Protein AF-J9USG4-F1 (afdb_monomer_lite)

Sequence (102 aa):
MIDSHCHLTYISKKAKDLKEVLERANKAGIYYFVDIGVHPSDIDERLYILSDAEGVFFSMGYYPDYANENDEHTIKAFELKIKTINKKTLENRKNLFMLLER

Radius of gyration: 15.89 Å; chains: 1; bounding box: 35×27×49 Å

InterPro domains:
  IPR001130 3'-5' ssDNA/RNA exonuclease TatD-like [PF01026] (2-81)
  IPR032466 Metal-dependent hydrolase [SSF51556] (1-82)

Organism: NCBI:txid1133568

Foldseek 3Di:
DEAEEDALLVVCVVDPDSVVVQVVCVVVVHQAYEHEAAAQVCVVVVCVNCVPPHRYHYDHDHHPVCVVVDDPVVVVVVVVVVVVVVVVVVVVVVVVVVVVVD

Secondary structure (DSSP, 8-state):
-EEEEE-HHHHHHHSS-HHHHHHHHHHTT--EEEEPPS-GGGHHHHHHH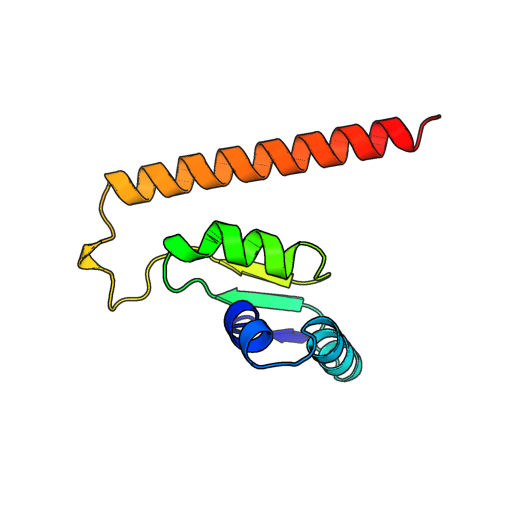TTT-TTEEE-----GGGGGG--HHHHHHHHHHHHHHHHHHHHHHHHHHHHHT-

Structure (mmCIF, N/CA/C/O backbone):
data_AF-J9USG4-F1
#
_entry.id   AF-J9USG4-F1
#
loop_
_atom_site.group_PDB
_atom_site.id
_atom_site.type_symbol
_atom_site.label_atom_id
_atom_site.label_alt_id
_atom_site.label_comp_id
_atom_site.label_asym_id
_atom_site.label_entity_id
_atom_site.label_seq_id
_atom_site.pdbx_PDB_ins_code
_atom_site.Cartn_x
_atom_site.Cartn_y
_atom_site.Cartn_z
_atom_site.occupancy
_atom_site.B_iso_or_equiv
_atom_site.auth_seq_id
_atom_site.auth_comp_id
_atom_site.auth_asym_id
_atom_site.auth_atom_id
_atom_site.pdbx_PDB_model_num
ATOM 1 N N . MET A 1 1 ? -8.193 -10.805 11.351 1.00 94.06 1 MET A N 1
ATOM 2 C CA . MET A 1 1 ? -8.022 -11.262 9.953 1.00 94.06 1 MET A CA 1
ATOM 3 C C . MET A 1 1 ? -7.137 -10.269 9.210 1.00 94.06 1 MET A C 1
ATOM 5 O O . MET A 1 1 ? -7.080 -9.119 9.639 1.00 94.06 1 MET A O 1
ATOM 9 N N . ILE A 1 2 ? -6.423 -10.710 8.171 1.00 97.50 2 ILE A N 1
ATOM 10 C CA . ILE A 1 2 ? -5.534 -9.866 7.356 1.00 97.50 2 ILE A CA 1
ATOM 11 C C . ILE A 1 2 ? -6.062 -9.873 5.923 1.00 97.50 2 ILE A C 1
ATOM 13 O O . ILE A 1 2 ? -6.290 -10.952 5.380 1.00 97.50 2 ILE A O 1
ATOM 17 N N . ASP A 1 3 ? -6.229 -8.696 5.327 1.00 97.69 3 ASP A N 1
ATOM 18 C CA . ASP A 1 3 ? -6.370 -8.561 3.880 1.00 97.69 3 ASP A CA 1
ATOM 19 C C . ASP A 1 3 ? -4.974 -8.381 3.270 1.00 97.69 3 ASP A C 1
ATOM 21 O O . ASP A 1 3 ? -4.366 -7.313 3.341 1.00 97.69 3 ASP A O 1
ATOM 25 N N . SER A 1 4 ? -4.416 -9.462 2.728 1.00 97.19 4 SER A N 1
ATOM 26 C CA . SER A 1 4 ? -3.053 -9.462 2.195 1.00 97.19 4 SER A CA 1
ATOM 27 C C . SER A 1 4 ? -2.931 -8.836 0.805 1.00 97.19 4 SER A C 1
ATOM 29 O O . SER A 1 4 ? -1.822 -8.802 0.275 1.00 97.19 4 SER A O 1
ATOM 31 N N . HIS A 1 5 ? -4.034 -8.421 0.172 1.00 97.12 5 HIS A N 1
ATOM 32 C CA . HIS A 1 5 ? -3.998 -7.863 -1.176 1.00 97.12 5 HIS A CA 1
ATOM 33 C C . HIS A 1 5 ? -5.186 -6.931 -1.413 1.00 97.12 5 HIS A C 1
ATOM 35 O O . HIS A 1 5 ? -6.245 -7.341 -1.888 1.00 97.12 5 HIS A O 1
ATOM 41 N N . CYS A 1 6 ? -4.969 -5.644 -1.174 1.00 95.88 6 CYS A N 1
ATOM 42 C CA . CYS A 1 6 ? -5.951 -4.607 -1.455 1.00 95.88 6 CYS A CA 1
ATOM 43 C C . CYS A 1 6 ? -5.309 -3.413 -2.172 1.00 95.88 6 CYS A C 1
ATOM 45 O O . CYS A 1 6 ? -4.092 -3.312 -2.294 1.00 95.88 6 CYS A O 1
ATOM 47 N N . HIS A 1 7 ? -6.145 -2.509 -2.675 1.00 94.81 7 HIS A N 1
ATOM 48 C CA . HIS A 1 7 ? -5.721 -1.306 -3.390 1.00 94.81 7 HIS A CA 1
ATOM 49 C C . HIS A 1 7 ? -6.309 -0.064 -2.704 1.00 94.81 7 HIS A C 1
ATOM 51 O O . HIS A 1 7 ? -7.120 0.667 -3.277 1.00 94.81 7 HIS A O 1
ATOM 57 N N . LEU A 1 8 ? -5.933 0.151 -1.444 1.00 94.69 8 LEU A N 1
ATOM 58 C CA . LEU A 1 8 ? -6.364 1.263 -0.596 1.00 94.69 8 LEU A CA 1
ATOM 59 C C . LEU A 1 8 ? -6.037 2.624 -1.214 1.00 94.69 8 LEU A C 1
ATOM 61 O O . LEU A 1 8 ? -6.878 3.517 -1.149 1.00 94.69 8 LEU A O 1
ATOM 65 N N . THR A 1 9 ? -4.890 2.775 -1.887 1.00 91.12 9 THR A N 1
ATOM 66 C CA . THR A 1 9 ? -4.547 4.014 -2.617 1.00 91.12 9 THR A CA 1
ATOM 67 C C . THR A 1 9 ? -5.513 4.312 -3.769 1.00 91.12 9 THR A C 1
ATOM 69 O O . THR A 1 9 ? -5.772 5.469 -4.086 1.00 91.12 9 THR A O 1
ATOM 72 N N . TYR A 1 10 ? -6.092 3.289 -4.401 1.00 90.31 10 TYR A N 1
ATOM 73 C CA . TYR A 1 10 ? -7.139 3.487 -5.407 1.00 90.31 10 TYR A CA 1
ATOM 74 C C . TYR A 1 10 ? -8.514 3.695 -4.773 1.00 90.31 10 TYR A C 1
ATOM 76 O O . TYR A 1 10 ? -9.322 4.469 -5.288 1.00 90.31 10 TYR A O 1
ATOM 84 N N . ILE A 1 11 ? -8.792 3.011 -3.661 1.00 91.50 11 ILE A N 1
ATOM 85 C CA . ILE A 1 11 ? -10.036 3.180 -2.908 1.00 91.50 11 ILE A CA 1
ATOM 86 C C . ILE A 1 11 ? -10.132 4.604 -2.365 1.00 91.50 11 ILE A C 1
ATOM 88 O O . ILE A 1 11 ? -11.191 5.206 -2.502 1.00 91.50 11 ILE A O 1
ATOM 92 N N . SER A 1 12 ? -9.052 5.183 -1.837 1.00 89.69 12 SER A N 1
ATOM 93 C CA . SER A 1 12 ? -9.043 6.560 -1.325 1.00 89.69 12 SER A CA 1
ATOM 94 C C . SER A 1 12 ? -9.377 7.604 -2.394 1.00 89.69 12 SER A C 1
ATOM 96 O O . SER A 1 12 ? -9.968 8.628 -2.076 1.00 89.69 12 SER A O 1
ATOM 98 N N . LYS A 1 13 ? -9.079 7.330 -3.672 1.00 87.25 13 LYS A N 1
ATOM 99 C CA . LYS A 1 13 ? -9.444 8.199 -4.808 1.00 87.25 13 LYS A CA 1
ATOM 100 C C . LYS A 1 13 ? -10.935 8.156 -5.150 1.00 87.25 13 LYS A C 1
ATOM 102 O O . LYS A 1 13 ? -11.436 9.056 -5.816 1.00 87.25 13 LYS A O 1
ATOM 107 N N . LYS A 1 14 ? -11.635 7.086 -4.759 1.00 86.38 14 LYS A N 1
ATOM 108 C CA . LYS A 1 14 ? -13.058 6.852 -5.071 1.00 86.38 14 LYS A CA 1
ATOM 109 C C . LYS A 1 14 ? -13.972 7.045 -3.863 1.00 86.38 14 LYS A C 1
ATOM 111 O O . LYS A 1 14 ? -15.139 7.394 -4.024 1.00 86.38 14 LYS A O 1
ATOM 116 N N . ALA A 1 15 ? -13.470 6.752 -2.671 1.00 80.31 15 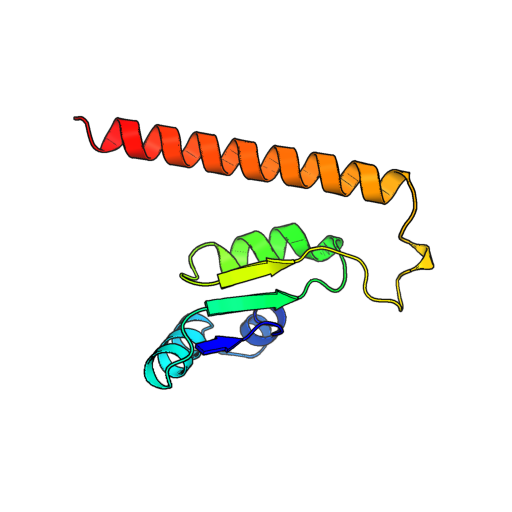ALA A N 1
ATOM 117 C CA . ALA A 1 15 ? -14.180 6.905 -1.417 1.00 80.31 15 ALA A CA 1
ATOM 118 C C . ALA A 1 15 ? -14.133 8.364 -0.954 1.00 80.31 15 ALA A C 1
ATOM 120 O O . ALA A 1 15 ? -13.205 9.100 -1.273 1.00 80.31 15 ALA A O 1
ATOM 121 N N . LYS A 1 16 ? -15.133 8.773 -0.167 1.00 75.94 16 LYS A N 1
ATOM 122 C CA . LYS A 1 16 ? -15.112 10.085 0.493 1.00 75.94 16 LYS A CA 1
ATOM 123 C C . LYS A 1 16 ? -14.045 10.159 1.586 1.00 75.94 16 LYS A C 1
ATOM 125 O O . LYS A 1 16 ? -13.459 11.218 1.764 1.00 75.94 16 LYS A O 1
ATOM 130 N N . ASP A 1 17 ? -13.817 9.049 2.291 1.00 88.25 17 ASP A N 1
ATOM 131 C CA . ASP A 1 17 ? -12.841 8.953 3.374 1.00 88.25 17 ASP A CA 1
ATOM 132 C C . ASP A 1 17 ? -12.299 7.514 3.490 1.00 88.25 17 ASP A C 1
ATOM 134 O O . ASP A 1 17 ? -13.058 6.552 3.639 1.00 88.25 17 ASP A O 1
ATOM 138 N N . LEU A 1 18 ? -10.974 7.356 3.405 1.00 92.00 18 LEU A N 1
ATOM 139 C CA . LEU A 1 18 ? -10.294 6.071 3.589 1.00 92.00 18 LEU A CA 1
ATOM 140 C C . LEU A 1 18 ? -10.408 5.573 5.039 1.00 92.00 18 LEU A C 1
ATOM 142 O O . LEU A 1 18 ? -10.526 4.367 5.266 1.00 92.00 18 LEU A O 1
ATOM 146 N N . LYS A 1 19 ? -10.429 6.482 6.018 1.00 92.38 19 LYS A N 1
ATOM 147 C CA . LYS A 1 19 ? -10.534 6.147 7.440 1.00 92.38 19 LYS A CA 1
ATOM 148 C C . LYS A 1 19 ? -11.836 5.414 7.739 1.00 92.38 19 LYS A C 1
ATOM 150 O O . LYS A 1 19 ? -11.814 4.366 8.379 1.00 92.38 19 LYS A O 1
ATOM 155 N N . GLU A 1 20 ? -12.956 5.887 7.196 1.00 93.81 20 GLU A N 1
ATOM 156 C CA . GLU A 1 20 ? -14.256 5.222 7.350 1.00 93.81 20 GLU A CA 1
ATOM 157 C C . GLU A 1 20 ? -14.266 3.803 6.755 1.00 93.81 20 GLU A C 1
ATOM 159 O O . GLU A 1 20 ? -14.936 2.902 7.270 1.00 93.81 20 GLU A O 1
ATOM 164 N N . VAL A 1 21 ? -13.530 3.571 5.662 1.00 94.12 21 VAL A N 1
ATOM 165 C CA . VAL A 1 21 ? -13.389 2.233 5.067 1.00 94.12 21 VAL A CA 1
ATOM 166 C C . VAL A 1 21 ? -12.650 1.301 6.027 1.00 94.12 21 VAL A C 1
ATOM 168 O O . VAL A 1 21 ? -13.144 0.204 6.303 1.00 94.12 21 VAL A O 1
ATOM 1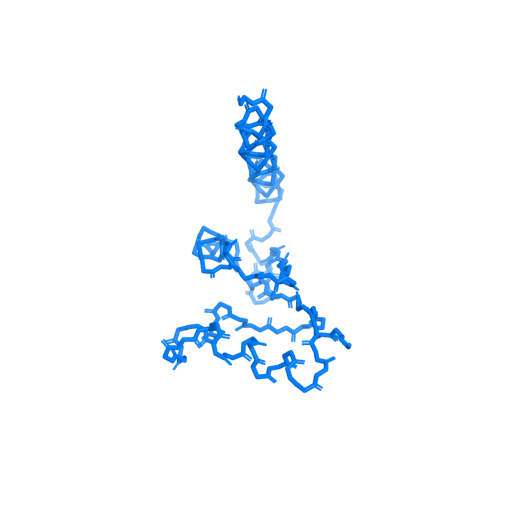71 N N . LEU A 1 22 ? -11.518 1.750 6.573 1.00 95.44 22 LEU A N 1
ATOM 172 C CA . LEU A 1 22 ? -10.708 0.974 7.513 1.00 95.44 22 LEU A CA 1
ATOM 173 C C . LEU A 1 22 ? -11.452 0.719 8.832 1.00 95.44 22 LEU A C 1
ATOM 175 O O . LEU A 1 22 ? -11.441 -0.400 9.338 1.00 95.44 22 LEU A O 1
ATOM 179 N N . GLU A 1 23 ? -12.181 1.703 9.362 1.00 95.50 23 GLU A N 1
ATOM 180 C CA . GLU A 1 23 ? -12.994 1.541 10.574 1.00 95.50 23 GLU A CA 1
ATOM 181 C C . GLU A 1 23 ? -14.096 0.487 10.408 1.00 95.50 23 GLU A C 1
ATOM 183 O O . GLU A 1 23 ? -14.335 -0.318 11.313 1.00 95.50 23 GLU A O 1
ATOM 188 N N . ARG A 1 24 ? -14.773 0.456 9.253 1.00 96.06 24 ARG A N 1
ATOM 189 C CA . ARG A 1 24 ? -15.775 -0.582 8.966 1.00 96.06 24 ARG A CA 1
ATOM 190 C C . ARG A 1 24 ? -15.137 -1.961 8.836 1.00 96.06 24 ARG A C 1
ATOM 192 O O . ARG A 1 24 ? -15.698 -2.925 9.351 1.00 96.06 24 ARG A O 1
ATOM 199 N N . ALA A 1 25 ? -13.978 -2.056 8.188 1.00 96.38 25 ALA A N 1
ATOM 200 C CA . ALA A 1 25 ? -13.253 -3.315 8.055 1.00 96.38 25 ALA A CA 1
ATOM 201 C C . ALA A 1 25 ? -12.767 -3.842 9.422 1.00 96.38 25 ALA A C 1
ATOM 203 O O . ALA A 1 25 ? -12.968 -5.018 9.730 1.00 96.38 25 ALA A O 1
ATOM 204 N N . ASN A 1 26 ? -12.279 -2.953 10.294 1.00 96.75 26 ASN A N 1
ATOM 205 C CA . ASN A 1 26 ? -11.934 -3.260 11.685 1.00 96.75 26 ASN A CA 1
ATOM 206 C C . ASN A 1 26 ? -13.137 -3.797 12.474 1.00 96.75 26 ASN A C 1
ATOM 208 O O . ASN A 1 26 ? -13.028 -4.825 13.144 1.00 96.75 26 ASN A O 1
ATOM 212 N N . LYS A 1 27 ? -14.313 -3.160 12.355 1.00 97.88 27 LYS A N 1
ATOM 213 C CA . LYS A 1 27 ? -15.564 -3.644 12.980 1.00 97.88 27 LYS A CA 1
ATOM 214 C C . LYS A 1 27 ? -15.996 -5.021 12.461 1.00 97.88 27 LYS A C 1
ATOM 216 O O . LYS A 1 27 ? -16.665 -5.752 13.184 1.00 97.88 27 LYS A O 1
ATOM 221 N N . ALA A 1 28 ? -15.600 -5.382 11.241 1.00 97.69 28 ALA A N 1
ATOM 222 C CA . ALA A 1 28 ? -15.836 -6.694 10.641 1.00 97.69 28 ALA A CA 1
ATOM 223 C C . ALA A 1 28 ? -14.730 -7.731 10.947 1.00 97.69 28 ALA A C 1
ATOM 225 O O . ALA A 1 28 ? -14.808 -8.862 10.472 1.00 97.69 28 ALA A O 1
ATOM 226 N N . GLY A 1 29 ? -13.706 -7.377 11.734 1.00 97.88 29 GLY A N 1
ATOM 227 C CA . GLY A 1 29 ? -12.637 -8.290 12.157 1.00 97.88 29 GLY A CA 1
ATOM 228 C C . GLY A 1 29 ? -11.402 -8.342 11.245 1.00 97.88 29 GLY A C 1
ATOM 229 O O . GLY A 1 29 ? -10.550 -9.227 11.413 1.00 97.88 29 GLY A O 1
ATOM 230 N N . ILE A 1 30 ? -11.279 -7.424 10.279 1.00 98.00 30 ILE A N 1
ATOM 231 C CA . ILE A 1 30 ? -10.084 -7.256 9.439 1.00 98.00 30 ILE A CA 1
ATOM 232 C C . ILE A 1 30 ? -9.246 -6.123 10.026 1.00 98.00 30 ILE A C 1
ATOM 234 O O . ILE A 1 30 ? -9.675 -4.976 9.994 1.00 98.00 30 ILE A O 1
ATOM 238 N N . TYR A 1 31 ? -8.071 -6.457 10.560 1.00 97.00 31 TYR A N 1
ATOM 239 C CA . TYR A 1 31 ? -7.254 -5.531 11.358 1.00 97.00 31 TYR A CA 1
ATOM 240 C C . TYR A 1 31 ? -5.964 -5.094 10.670 1.00 97.00 31 TYR A C 1
ATOM 242 O O . TYR A 1 31 ? -5.349 -4.117 11.083 1.00 97.00 31 TYR A O 1
ATOM 250 N N . TYR A 1 32 ? -5.540 -5.833 9.645 1.00 97.94 32 TYR A N 1
ATOM 251 C CA . TYR A 1 32 ? -4.310 -5.548 8.925 1.00 97.94 32 TYR A CA 1
ATOM 252 C C . TYR A 1 32 ? -4.530 -5.648 7.426 1.00 97.94 32 TYR A C 1
ATOM 254 O O . TYR A 1 32 ? -5.283 -6.509 6.963 1.00 97.94 32 TYR A O 1
ATOM 262 N N . PHE A 1 33 ? -3.837 -4.786 6.694 1.00 97.81 33 PHE A N 1
ATOM 263 C CA . PHE A 1 33 ? -3.983 -4.636 5.254 1.00 97.81 33 PHE A CA 1
ATOM 264 C C . PHE A 1 33 ? -2.612 -4.547 4.604 1.00 97.81 33 PHE A C 1
ATOM 266 O O . PHE A 1 33 ? -1.716 -3.885 5.130 1.00 97.81 33 PHE A O 1
ATOM 273 N N . VAL A 1 34 ? -2.461 -5.175 3.445 1.00 97.12 34 VAL A N 1
ATOM 274 C CA . VAL A 1 34 ? -1.319 -4.952 2.562 1.00 97.12 34 VAL A CA 1
ATOM 275 C C . VAL A 1 34 ? -1.833 -4.313 1.277 1.00 97.12 34 VAL A C 1
ATOM 277 O O . VAL A 1 34 ? -2.496 -4.957 0.464 1.00 97.12 34 VAL A O 1
ATOM 280 N N . ASP A 1 35 ? -1.538 -3.027 1.119 1.00 96.56 35 ASP A N 1
ATOM 281 C CA . ASP A 1 35 ? -1.833 -2.259 -0.083 1.00 96.56 35 ASP A CA 1
ATOM 282 C C . ASP A 1 35 ? -0.814 -2.572 -1.194 1.00 96.56 35 ASP A C 1
ATOM 284 O O . ASP A 1 35 ? 0.405 -2.570 -0.978 1.00 96.56 35 ASP A O 1
ATOM 288 N N . ILE A 1 36 ? -1.306 -2.872 -2.395 1.00 96.25 36 ILE A N 1
ATOM 289 C CA . ILE A 1 36 ? -0.489 -3.408 -3.486 1.00 96.25 36 ILE A CA 1
ATOM 290 C C . ILE A 1 36 ? -0.083 -2.345 -4.503 1.00 96.25 36 ILE A C 1
ATOM 292 O O . ILE A 1 36 ? -0.918 -1.648 -5.094 1.00 96.25 36 ILE A O 1
ATOM 296 N N . GLY A 1 37 ? 1.238 -2.252 -4.691 1.00 92.75 37 GLY A N 1
ATOM 297 C CA . GLY A 1 37 ? 1.932 -1.355 -5.610 1.00 92.75 37 GLY A CA 1
ATOM 298 C C . GLY A 1 37 ? 1.953 -1.919 -7.005 1.00 92.75 37 GLY A C 1
ATOM 299 O O . GLY A 1 37 ? 2.492 -3.002 -7.203 1.00 92.75 37 GLY A O 1
ATOM 300 N N . VAL A 1 38 ? 1.388 -1.185 -7.963 1.00 92.88 38 VAL A N 1
ATOM 301 C CA . VAL A 1 38 ? 1.408 -1.599 -9.375 1.00 92.88 38 VAL A CA 1
ATOM 302 C C . VAL A 1 38 ? 2.482 -0.878 -10.179 1.00 92.88 38 VAL A C 1
ATOM 304 O O . VAL A 1 38 ? 2.935 -1.408 -11.189 1.00 92.88 38 VAL A O 1
ATOM 307 N N . HIS A 1 39 ? 2.898 0.310 -9.739 1.00 92.94 39 HIS A N 1
ATOM 308 C CA . HIS A 1 39 ? 3.954 1.066 -10.388 1.00 92.94 39 HIS A CA 1
ATOM 309 C C . HIS A 1 39 ? 4.642 2.000 -9.383 1.00 92.94 39 HIS A C 1
ATOM 311 O O . HIS A 1 39 ? 3.959 2.747 -8.685 1.00 92.94 39 HIS A O 1
ATOM 317 N N . PRO A 1 40 ? 5.980 2.042 -9.318 1.00 88.62 40 PRO A N 1
ATOM 318 C CA . PRO A 1 40 ? 6.700 2.814 -8.302 1.00 88.62 40 PRO A CA 1
ATOM 319 C C . PRO A 1 40 ? 6.563 4.335 -8.395 1.00 88.62 40 PRO A C 1
ATOM 321 O O . PRO A 1 40 ? 6.908 5.033 -7.441 1.00 88.62 40 PRO A O 1
ATOM 324 N N . SER A 1 41 ? 6.059 4.875 -9.506 1.00 90.31 41 SER A N 1
ATOM 325 C CA . SER A 1 41 ? 5.757 6.310 -9.603 1.00 90.31 41 SER A CA 1
ATOM 326 C C . SER A 1 41 ? 4.714 6.773 -8.583 1.00 90.31 41 SER A C 1
ATOM 328 O O . SER A 1 41 ? 4.623 7.969 -8.326 1.00 90.31 41 SER A O 1
ATOM 330 N N . ASP A 1 42 ? 3.916 5.859 -8.021 1.00 90.06 42 ASP A N 1
ATOM 331 C CA . ASP A 1 42 ? 2.867 6.182 -7.052 1.00 90.06 42 ASP A CA 1
ATOM 332 C C . ASP A 1 42 ? 3.358 6.218 -5.594 1.00 90.06 42 ASP A C 1
ATOM 334 O O . ASP A 1 42 ? 2.580 6.546 -4.698 1.00 90.06 42 ASP A O 1
ATOM 338 N N . ILE A 1 43 ? 4.636 5.912 -5.324 1.00 90.06 43 ILE A N 1
ATOM 339 C CA . ILE A 1 43 ? 5.085 5.675 -3.947 1.00 90.06 43 ILE A CA 1
ATOM 340 C C . ILE A 1 43 ? 4.936 6.898 -3.040 1.00 90.06 43 ILE A C 1
ATOM 342 O O . ILE A 1 43 ? 4.589 6.752 -1.872 1.00 90.06 43 ILE A O 1
ATOM 346 N N . ASP A 1 44 ? 5.189 8.104 -3.549 1.00 89.19 44 ASP A N 1
ATOM 347 C CA . ASP A 1 44 ? 5.080 9.320 -2.737 1.00 89.19 44 ASP A CA 1
ATOM 348 C C . ASP A 1 44 ? 3.618 9.633 -2.395 1.00 89.19 44 ASP A C 1
ATOM 350 O O . ASP A 1 44 ? 3.305 9.981 -1.257 1.00 89.19 44 ASP A O 1
ATOM 354 N N . GLU A 1 45 ? 2.714 9.427 -3.354 1.00 90.69 45 GLU A N 1
ATOM 355 C CA . GLU A 1 45 ? 1.270 9.531 -3.138 1.00 90.69 45 GLU A CA 1
ATOM 356 C C . GLU A 1 45 ? 0.793 8.484 -2.121 1.00 90.69 45 GLU A C 1
ATOM 358 O O . GLU A 1 45 ? 0.048 8.796 -1.193 1.00 90.69 45 GLU A O 1
ATOM 363 N N . ARG A 1 46 ? 1.260 7.244 -2.259 1.00 92.19 46 ARG A N 1
ATOM 364 C CA . ARG A 1 46 ? 0.932 6.134 -1.367 1.00 92.19 46 ARG A CA 1
ATOM 365 C C . ARG A 1 46 ? 1.418 6.374 0.059 1.00 92.19 46 ARG A C 1
ATOM 367 O O . ARG A 1 46 ? 0.651 6.182 0.997 1.00 92.19 46 ARG A O 1
ATOM 374 N N . LEU A 1 47 ? 2.656 6.838 0.227 1.00 89.88 47 LEU A N 1
ATOM 375 C CA . LEU A 1 47 ? 3.201 7.219 1.532 1.00 89.88 47 LEU A CA 1
ATOM 376 C C . LEU A 1 47 ? 2.373 8.319 2.191 1.00 89.88 47 LEU A C 1
ATOM 378 O O . LEU A 1 47 ? 2.183 8.278 3.401 1.00 89.88 47 LEU A O 1
ATOM 382 N N . TYR A 1 48 ? 1.890 9.283 1.408 1.00 90.12 48 TYR A N 1
ATOM 383 C CA . TYR A 1 48 ? 1.039 10.357 1.905 1.00 90.12 48 TYR A CA 1
ATOM 384 C C . TYR A 1 48 ? -0.347 9.850 2.326 1.00 90.12 48 TYR A C 1
ATOM 386 O O . TYR A 1 48 ? -0.784 10.113 3.438 1.00 90.12 48 TYR A O 1
ATOM 394 N N . ILE A 1 49 ? -1.027 9.086 1.469 1.00 90.25 49 ILE A N 1
ATOM 395 C CA . ILE A 1 49 ? -2.390 8.594 1.732 1.00 90.25 49 ILE A CA 1
ATOM 396 C C . ILE A 1 49 ? -2.425 7.620 2.916 1.00 90.25 49 ILE A C 1
ATOM 398 O O . ILE A 1 49 ? -3.400 7.599 3.665 1.00 90.25 49 ILE A O 1
ATOM 402 N N . LEU A 1 50 ? -1.390 6.791 3.067 1.00 90.88 50 LEU A N 1
ATOM 403 C CA . LEU A 1 50 ? -1.356 5.722 4.066 1.00 90.88 50 LEU A CA 1
ATOM 404 C C . LEU A 1 50 ? -0.605 6.110 5.350 1.00 90.88 50 LEU A C 1
ATOM 406 O O . LEU A 1 50 ? -0.508 5.271 6.242 1.00 90.88 50 LEU A O 1
ATOM 410 N N . SER A 1 51 ? -0.077 7.337 5.473 1.00 87.25 51 SER A N 1
ATOM 411 C CA . SER A 1 51 ? 0.792 7.720 6.603 1.00 87.25 51 SER A CA 1
ATOM 412 C C . SER A 1 51 ? 0.133 7.532 7.968 1.00 87.25 51 SER A C 1
ATOM 414 O O . SER A 1 51 ? 0.800 7.130 8.921 1.00 87.25 51 SER A O 1
ATOM 416 N N . ASP A 1 52 ? -1.172 7.793 8.034 1.00 85.62 52 ASP A N 1
ATOM 417 C CA . ASP A 1 52 ? -1.957 7.803 9.271 1.00 85.62 52 ASP A CA 1
ATOM 418 C C . ASP A 1 52 ? -2.866 6.565 9.386 1.00 85.62 52 ASP A C 1
ATOM 420 O O . ASP A 1 52 ? -3.674 6.450 10.310 1.00 85.62 52 ASP A O 1
ATOM 424 N N . ALA A 1 53 ? -2.756 5.627 8.439 1.00 90.75 53 ALA A N 1
ATOM 425 C CA . ALA A 1 53 ? -3.581 4.431 8.379 1.00 90.75 53 ALA A CA 1
ATOM 426 C C . ALA A 1 53 ? -2.977 3.308 9.241 1.00 90.75 53 ALA A C 1
ATOM 428 O O . ALA A 1 53 ? -2.122 2.536 8.801 1.00 90.75 53 ALA A O 1
ATOM 429 N N . GLU A 1 54 ? -3.425 3.206 10.492 1.00 90.62 54 GLU A N 1
ATOM 430 C CA . GLU A 1 54 ? -2.979 2.149 11.404 1.00 90.62 54 GLU A CA 1
ATOM 431 C C . GLU A 1 54 ? -3.322 0.747 10.869 1.00 90.62 54 GLU A C 1
ATOM 433 O O . GLU A 1 54 ? -4.388 0.513 10.300 1.00 90.62 54 GLU A O 1
ATOM 438 N N . GLY A 1 55 ? -2.396 -0.200 11.047 1.00 93.94 55 GLY A N 1
ATOM 439 C CA . GLY A 1 55 ? -2.555 -1.577 10.569 1.00 93.94 55 GLY A CA 1
ATOM 440 C C . GLY A 1 55 ? -2.375 -1.746 9.056 1.00 93.94 55 GLY A C 1
ATOM 441 O O . GLY A 1 55 ? -2.503 -2.864 8.554 1.00 93.94 55 GLY A O 1
ATOM 442 N N . VAL A 1 56 ? -2.046 -0.677 8.324 1.00 95.69 56 VAL A N 1
ATOM 443 C CA . VAL A 1 56 ? -1.801 -0.728 6.882 1.00 95.69 56 VAL A CA 1
ATOM 444 C C . VAL A 1 56 ? -0.306 -0.797 6.579 1.00 95.69 56 VAL A C 1
ATOM 446 O O . VAL A 1 56 ? 0.497 0.015 7.033 1.00 95.69 56 VAL A O 1
ATOM 449 N N . PHE A 1 57 ? 0.053 -1.771 5.755 1.00 93.81 57 PHE A N 1
ATOM 450 C CA . PHE A 1 57 ? 1.360 -1.931 5.135 1.00 93.81 57 PHE A CA 1
ATOM 451 C C . PHE A 1 57 ? 1.205 -1.765 3.628 1.00 93.81 57 PHE A C 1
ATOM 453 O O . PHE A 1 57 ? 0.101 -1.886 3.099 1.00 93.81 57 PHE A O 1
ATOM 460 N N . PHE A 1 58 ? 2.302 -1.531 2.915 1.00 93.31 58 PHE A N 1
ATOM 461 C CA . PHE A 1 58 ? 2.255 -1.483 1.461 1.00 93.31 58 PHE A CA 1
ATOM 462 C C . PHE A 1 58 ? 3.437 -2.198 0.818 1.00 93.31 58 PHE A C 1
ATOM 464 O O . PHE A 1 58 ? 4.509 -2.332 1.408 1.00 93.31 58 PHE A O 1
ATOM 471 N N . SER A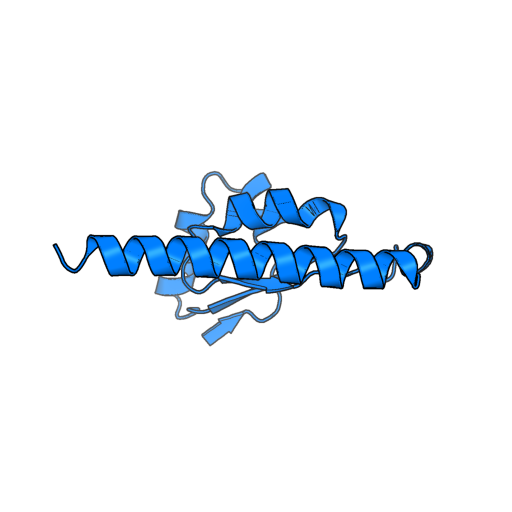 1 59 ? 3.224 -2.631 -0.419 1.00 92.38 59 SER A N 1
ATOM 472 C CA . SER A 1 59 ? 4.267 -3.110 -1.321 1.00 92.38 59 SER A CA 1
ATOM 473 C C . SER A 1 59 ? 4.566 -2.072 -2.403 1.00 92.38 59 SER A C 1
ATOM 475 O O . SER A 1 59 ? 3.717 -1.247 -2.748 1.00 92.38 59 SER A O 1
ATOM 477 N N . MET A 1 60 ? 5.784 -2.119 -2.936 1.00 89.88 60 MET A N 1
ATOM 478 C CA . MET A 1 60 ? 6.218 -1.353 -4.102 1.00 89.88 60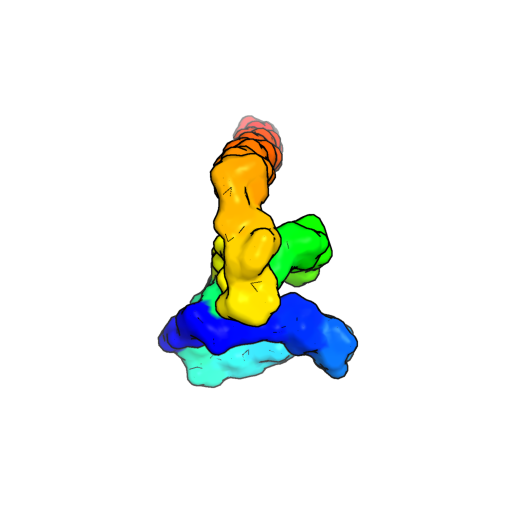 MET A CA 1
ATOM 479 C C . MET A 1 60 ? 6.810 -2.330 -5.113 1.00 89.88 60 MET A C 1
ATOM 481 O O . MET A 1 60 ? 7.589 -3.206 -4.739 1.00 89.88 60 MET A O 1
ATOM 485 N N . GLY A 1 61 ? 6.466 -2.157 -6.384 1.00 89.69 61 GLY A N 1
ATOM 486 C CA . GLY A 1 61 ? 7.002 -2.955 -7.475 1.00 89.69 61 GLY A CA 1
ATOM 487 C C . GLY A 1 61 ? 6.358 -2.590 -8.805 1.00 89.69 61 GLY A C 1
ATOM 488 O O . GLY A 1 61 ? 5.572 -1.644 -8.886 1.00 89.69 61 GLY A O 1
ATOM 489 N N . TYR A 1 62 ? 6.706 -3.361 -9.829 1.00 92.56 62 TYR A N 1
ATOM 490 C CA . TYR A 1 62 ? 6.097 -3.287 -11.150 1.00 92.56 62 TYR A CA 1
ATOM 491 C C . TYR A 1 62 ? 5.071 -4.405 -11.313 1.00 92.56 62 TYR A C 1
ATOM 493 O O . TYR A 1 62 ? 5.387 -5.585 -11.143 1.00 92.56 62 TYR A O 1
ATOM 501 N N . TYR A 1 63 ? 3.844 -4.035 -11.669 1.00 94.00 63 TYR A N 1
ATOM 502 C CA . TYR A 1 63 ? 2.862 -4.969 -12.204 1.00 94.00 63 TYR A CA 1
ATOM 503 C C . TYR A 1 63 ? 3.359 -5.519 -13.559 1.00 94.00 63 TYR A C 1
ATOM 505 O O . TYR A 1 63 ? 4.088 -4.805 -14.251 1.00 94.00 63 TYR A O 1
ATOM 513 N N . PRO A 1 64 ? 3.002 -6.755 -13.969 1.00 94.75 64 PRO A N 1
ATOM 514 C CA . PRO A 1 64 ? 3.558 -7.389 -15.169 1.00 94.75 64 PRO A CA 1
ATOM 515 C C . PRO A 1 64 ? 3.474 -6.565 -16.459 1.00 94.75 64 PRO A C 1
ATOM 517 O O . PRO A 1 64 ? 4.380 -6.657 -17.283 1.00 94.75 64 PRO A O 1
ATOM 520 N N . ASP A 1 65 ? 2.452 -5.721 -16.617 1.00 95.69 65 ASP A N 1
ATOM 521 C CA . ASP A 1 65 ? 2.311 -4.845 -17.791 1.00 95.69 65 ASP A CA 1
ATOM 522 C C . ASP A 1 65 ? 3.451 -3.815 -17.918 1.00 95.69 65 ASP A C 1
ATOM 524 O O . ASP A 1 65 ? 3.720 -3.335 -19.015 1.00 95.69 65 ASP A O 1
ATOM 528 N N . TYR A 1 66 ? 4.146 -3.519 -16.816 1.00 93.75 66 TYR A N 1
ATOM 529 C CA . TYR A 1 66 ? 5.298 -2.616 -16.744 1.00 93.75 66 TYR A CA 1
ATOM 530 C C . TYR A 1 66 ? 6.630 -3.371 -16.609 1.00 93.75 66 TYR A C 1
ATOM 532 O O . TYR A 1 66 ? 7.645 -2.795 -16.221 1.00 93.75 66 TYR A O 1
ATOM 540 N N . ALA A 1 67 ? 6.666 -4.681 -16.880 1.00 92.38 67 ALA A N 1
ATOM 541 C CA . ALA A 1 67 ? 7.878 -5.486 -16.698 1.00 92.38 67 ALA A CA 1
ATOM 542 C C . ALA A 1 67 ? 9.062 -5.011 -17.563 1.00 92.38 67 ALA A C 1
ATOM 544 O O . ALA A 1 67 ? 10.213 -5.216 -17.188 1.00 92.38 67 ALA A O 1
ATOM 545 N N . ASN A 1 68 ? 8.791 -4.356 -18.695 1.00 94.25 68 ASN A N 1
ATOM 546 C CA . ASN A 1 68 ? 9.802 -3.743 -19.561 1.00 94.25 68 ASN A CA 1
ATOM 547 C C . ASN A 1 68 ? 10.496 -2.522 -18.933 1.00 94.25 68 ASN A C 1
ATOM 549 O O . ASN A 1 68 ? 11.549 -2.123 -19.420 1.00 94.25 68 ASN A O 1
ATOM 553 N N . GLU A 1 69 ? 9.918 -1.938 -17.884 1.00 92.56 69 GLU A N 1
ATOM 554 C CA . GLU A 1 69 ? 10.502 -0.834 -17.114 1.00 92.56 69 GLU A CA 1
ATOM 555 C C . GLU A 1 69 ? 11.352 -1.338 -15.935 1.00 92.56 69 GLU A C 1
ATOM 557 O O . GLU A 1 69 ? 12.087 -0.568 -15.325 1.00 92.56 69 GLU A O 1
ATOM 562 N N . ASN A 1 70 ? 11.282 -2.633 -15.605 1.00 89.62 70 ASN A N 1
ATOM 563 C CA . ASN A 1 70 ? 11.984 -3.224 -14.468 1.00 89.62 70 ASN A CA 1
ATOM 564 C C . ASN A 1 70 ? 13.404 -3.684 -14.843 1.00 89.62 70 ASN A C 1
ATOM 566 O O . ASN A 1 70 ? 13.649 -4.867 -15.089 1.00 89.62 70 ASN A O 1
ATOM 570 N N . ASP A 1 71 ? 14.340 -2.738 -14.881 1.00 91.75 71 ASP A N 1
ATOM 571 C CA . ASP A 1 71 ? 15.765 -2.981 -15.130 1.00 91.75 71 ASP A CA 1
ATOM 572 C C . ASP A 1 71 ? 16.654 -2.775 -13.882 1.00 91.75 71 ASP A C 1
ATOM 574 O O . ASP A 1 71 ? 16.200 -2.376 -12.805 1.00 91.75 71 ASP A O 1
ATOM 578 N N . GLU A 1 72 ? 17.962 -3.016 -14.022 1.00 92.25 72 GLU A N 1
ATOM 579 C CA . GLU A 1 72 ? 18.936 -2.853 -12.933 1.00 92.25 72 GLU A CA 1
ATOM 580 C C . GLU A 1 72 ? 18.965 -1.426 -12.348 1.00 92.25 72 GLU A C 1
ATOM 582 O O . GLU A 1 72 ? 19.182 -1.247 -11.143 1.00 92.25 72 GLU A O 1
ATOM 587 N N . HIS A 1 73 ? 18.737 -0.395 -13.168 1.00 91.00 73 HIS A N 1
ATOM 588 C CA . HIS A 1 73 ? 18.701 0.990 -12.702 1.00 91.00 73 HIS A CA 1
ATOM 589 C C . HIS A 1 73 ? 17.479 1.240 -11.823 1.00 91.00 73 HIS A C 1
ATOM 591 O O . 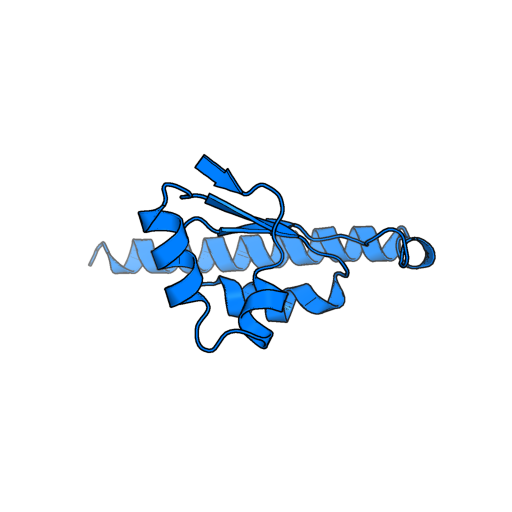HIS A 1 73 ? 17.600 1.867 -10.765 1.00 91.00 73 HIS A O 1
ATOM 597 N N . THR A 1 74 ? 16.320 0.717 -12.215 1.00 89.25 74 THR A N 1
ATOM 598 C CA . THR A 1 74 ? 15.088 0.871 -11.435 1.00 89.25 74 THR A CA 1
ATOM 599 C C . THR A 1 74 ? 15.127 0.097 -10.116 1.00 89.25 74 THR A C 1
ATOM 601 O O . THR A 1 74 ? 14.730 0.641 -9.083 1.00 89.25 74 THR A O 1
ATOM 604 N N . ILE A 1 75 ? 15.732 -1.096 -10.090 1.00 87.56 75 ILE A N 1
ATOM 605 C CA . ILE A 1 75 ? 15.965 -1.852 -8.849 1.00 87.56 75 ILE A CA 1
ATOM 606 C C . ILE A 1 75 ? 16.847 -1.046 -7.882 1.00 87.56 75 ILE A C 1
ATOM 608 O O . ILE A 1 75 ? 16.503 -0.886 -6.707 1.00 87.56 75 ILE A O 1
ATOM 612 N N . LYS A 1 76 ? 17.950 -0.455 -8.365 1.00 90.75 76 LYS A N 1
ATOM 613 C CA . LYS A 1 76 ? 18.807 0.419 -7.538 1.00 90.75 76 LYS A CA 1
ATOM 614 C C . LYS A 1 76 ? 18.048 1.640 -7.016 1.00 90.75 76 LYS A C 1
ATOM 616 O O . LYS A 1 76 ? 18.245 2.044 -5.867 1.00 90.75 76 LYS A O 1
ATOM 621 N N . ALA A 1 77 ? 17.166 2.222 -7.829 1.00 89.00 77 ALA A N 1
ATOM 622 C CA . ALA A 1 77 ? 16.321 3.331 -7.402 1.00 89.00 77 ALA A CA 1
ATOM 623 C C . ALA A 1 77 ? 15.371 2.922 -6.258 1.00 89.00 77 ALA A C 1
ATOM 625 O O . ALA A 1 77 ? 15.224 3.686 -5.300 1.00 89.00 77 ALA A O 1
ATOM 626 N N . PHE A 1 78 ? 14.799 1.710 -6.289 1.00 87.62 78 PHE A N 1
ATOM 627 C CA . PHE A 1 78 ? 13.985 1.183 -5.182 1.00 87.62 78 PHE A CA 1
ATOM 628 C C . PHE A 1 78 ? 14.775 1.062 -3.892 1.00 87.62 78 PHE A C 1
ATOM 630 O O . PHE A 1 78 ? 14.319 1.534 -2.849 1.00 87.62 78 PHE A O 1
ATOM 637 N N . GLU A 1 79 ? 15.971 0.481 -3.950 1.00 88.50 79 GLU A N 1
ATOM 638 C CA . GLU A 1 79 ? 16.810 0.336 -2.763 1.00 88.50 79 GLU A CA 1
ATOM 639 C C . GLU A 1 79 ? 17.134 1.690 -2.127 1.00 88.50 79 GLU A C 1
ATOM 641 O O . GLU A 1 79 ? 17.066 1.841 -0.903 1.00 88.50 79 GLU A O 1
ATOM 646 N N . LEU A 1 80 ? 17.472 2.691 -2.948 1.00 90.62 80 LEU A N 1
ATOM 647 C CA . LEU A 1 80 ? 17.744 4.047 -2.476 1.00 90.62 80 LEU A CA 1
ATOM 648 C C . LEU A 1 80 ? 16.498 4.674 -1.847 1.00 90.62 80 LEU A C 1
ATOM 650 O O . LEU A 1 80 ? 16.582 5.200 -0.735 1.00 90.62 80 LEU A O 1
ATOM 654 N N . LYS A 1 81 ? 15.338 4.561 -2.504 1.00 87.00 81 LYS A N 1
ATOM 655 C CA . LYS A 1 81 ? 14.069 5.087 -1.987 1.00 87.00 81 LYS A CA 1
ATOM 656 C C . LYS A 1 81 ? 13.715 4.461 -0.635 1.00 87.00 81 LYS A C 1
ATOM 658 O O . LYS A 1 81 ? 13.427 5.195 0.309 1.00 87.00 81 LYS A O 1
ATOM 663 N N . ILE A 1 82 ? 13.819 3.135 -0.503 1.00 85.62 82 ILE A N 1
ATOM 664 C CA . ILE A 1 82 ? 13.563 2.404 0.750 1.00 85.62 82 ILE A CA 1
ATOM 665 C C . ILE A 1 82 ? 14.517 2.869 1.858 1.00 85.62 82 ILE A C 1
ATOM 667 O O . ILE A 1 82 ? 14.076 3.164 2.971 1.00 85.62 82 ILE A O 1
ATOM 671 N N . LYS A 1 83 ? 15.819 3.001 1.563 1.00 88.12 83 LYS A N 1
ATOM 672 C CA . LYS A 1 83 ? 16.812 3.515 2.524 1.00 88.12 83 LYS A CA 1
ATOM 673 C C . LYS A 1 83 ? 16.458 4.929 2.997 1.00 88.12 83 LYS A C 1
ATOM 675 O O . LYS A 1 83 ? 16.546 5.210 4.193 1.00 88.12 83 LYS A O 1
ATOM 680 N N . THR A 1 84 ? 16.028 5.809 2.091 1.00 87.62 84 THR A N 1
ATOM 681 C CA . THR A 1 84 ? 15.607 7.176 2.432 1.00 87.62 84 THR A CA 1
ATOM 682 C C . THR A 1 84 ? 14.346 7.201 3.295 1.00 87.62 84 THR A C 1
ATOM 684 O O . THR A 1 84 ? 14.316 7.936 4.283 1.00 87.62 84 THR A O 1
ATOM 687 N N . ILE A 1 85 ? 13.329 6.400 2.961 1.00 83.12 85 ILE A N 1
ATOM 688 C CA . ILE A 1 85 ? 12.090 6.294 3.749 1.00 83.12 85 ILE A CA 1
ATOM 689 C C . ILE A 1 85 ? 12.418 5.821 5.167 1.00 83.12 85 ILE A C 1
ATOM 691 O O . ILE A 1 85 ? 12.085 6.507 6.130 1.00 83.12 85 ILE A O 1
ATOM 695 N N . ASN A 1 86 ? 13.164 4.721 5.301 1.00 78.62 86 ASN A N 1
ATOM 696 C CA . ASN A 1 86 ? 13.528 4.164 6.604 1.00 78.62 86 ASN A CA 1
ATOM 697 C C . ASN A 1 86 ? 14.311 5.158 7.465 1.00 78.62 86 ASN A C 1
ATOM 699 O O . ASN A 1 86 ? 14.044 5.274 8.661 1.00 78.62 86 ASN A O 1
ATOM 703 N N . LYS A 1 87 ? 15.246 5.909 6.867 1.00 80.69 87 LYS A N 1
ATOM 704 C CA . LYS A 1 87 ? 15.995 6.955 7.573 1.00 80.69 87 LYS A CA 1
ATOM 705 C C . LYS A 1 87 ? 15.063 8.040 8.124 1.00 80.69 87 LYS A C 1
ATOM 707 O O . LYS A 1 87 ? 15.147 8.336 9.312 1.00 80.69 87 LYS A O 1
ATOM 712 N N . LYS A 1 88 ? 14.141 8.566 7.306 1.00 75.69 88 LYS A N 1
ATOM 713 C CA . LYS A 1 88 ? 13.146 9.562 7.747 1.00 75.69 88 LYS A CA 1
ATOM 714 C C . LYS A 1 88 ? 12.249 9.020 8.862 1.00 75.69 88 LYS A C 1
ATOM 716 O O . LYS A 1 88 ? 12.035 9.698 9.862 1.00 75.69 88 LYS A O 1
ATOM 721 N N . THR A 1 89 ? 11.759 7.787 8.732 1.00 75.00 89 THR A N 1
ATOM 722 C CA . THR A 1 89 ? 10.929 7.143 9.762 1.00 75.00 89 THR A CA 1
ATOM 723 C C . THR A 1 89 ? 11.693 6.975 11.078 1.00 75.00 89 THR A C 1
ATOM 725 O O . THR A 1 89 ? 11.149 7.255 12.145 1.00 75.00 89 THR A O 1
ATOM 728 N N . LEU A 1 90 ? 12.961 6.554 11.022 1.00 68.94 90 LEU A N 1
ATOM 729 C CA . LEU A 1 90 ? 13.833 6.432 12.193 1.00 68.94 90 LEU A CA 1
ATOM 730 C C . LEU A 1 90 ? 14.120 7.790 12.846 1.00 68.94 90 LEU A C 1
ATOM 732 O O . LEU A 1 90 ? 14.082 7.884 14.069 1.00 68.94 90 LEU A O 1
ATOM 736 N N . GLU A 1 91 ? 14.388 8.834 12.061 1.00 73.50 91 GLU A N 1
ATOM 737 C CA . GLU A 1 91 ? 14.592 10.203 12.557 1.00 73.50 91 GLU A CA 1
ATOM 738 C C . GLU A 1 91 ? 13.334 10.740 13.250 1.00 73.50 91 GLU A C 1
ATOM 740 O O . GLU A 1 91 ? 13.411 11.208 14.385 1.00 73.50 91 GLU A O 1
ATOM 745 N N . ASN A 1 92 ? 12.163 10.574 12.630 1.00 72.62 92 ASN A N 1
ATOM 746 C CA . ASN A 1 92 ? 10.883 10.972 13.219 1.00 72.62 92 ASN A CA 1
ATOM 747 C C . ASN A 1 92 ? 10.596 10.226 14.530 1.00 72.62 92 ASN A C 1
ATOM 749 O O . ASN A 1 92 ? 10.176 10.842 15.508 1.00 72.62 92 ASN A O 1
ATOM 753 N N . ARG A 1 93 ? 10.880 8.916 14.595 1.00 66.50 93 ARG A N 1
ATOM 754 C CA . ARG A 1 93 ? 10.739 8.130 15.832 1.00 66.50 93 ARG A CA 1
ATOM 755 C C . ARG A 1 93 ? 11.714 8.577 16.920 1.00 66.50 93 ARG A C 1
ATOM 757 O O . ARG A 1 93 ? 11.305 8.696 18.068 1.00 66.50 93 ARG A O 1
ATOM 764 N N . LYS A 1 94 ? 12.977 8.862 16.583 1.00 57.97 94 LYS A N 1
ATOM 765 C CA . LYS A 1 94 ? 13.961 9.399 17.543 1.00 57.97 94 LYS A CA 1
ATOM 766 C C . LYS A 1 94 ? 13.512 10.744 18.117 1.00 57.97 94 LYS A C 1
ATOM 768 O O . LYS A 1 94 ? 13.596 10.939 19.324 1.00 57.97 94 LYS A O 1
ATOM 773 N N . ASN A 1 95 ? 12.991 11.636 17.273 1.00 58.66 95 ASN A N 1
ATOM 774 C CA . ASN A 1 95 ? 12.442 12.919 17.713 1.00 58.66 95 ASN A CA 1
ATOM 775 C C . ASN A 1 95 ? 11.221 12.745 18.629 1.00 58.66 95 ASN A C 1
ATOM 777 O O . ASN A 1 95 ? 11.113 13.458 19.620 1.00 58.66 95 ASN A O 1
ATOM 781 N N . LEU A 1 96 ? 10.347 11.772 18.343 1.00 53.75 96 LEU A N 1
ATOM 782 C CA . LEU A 1 96 ? 9.207 11.436 19.201 1.00 53.75 96 LEU A CA 1
ATOM 783 C C . LEU A 1 96 ? 9.651 10.906 20.576 1.00 53.75 96 LEU A C 1
ATOM 785 O O . LEU A 1 96 ? 9.141 11.370 21.590 1.00 53.75 96 LEU A O 1
ATOM 789 N N . PHE A 1 97 ? 10.631 9.994 20.623 1.00 43.84 97 PHE A N 1
ATOM 790 C CA . PHE A 1 97 ? 11.210 9.500 21.882 1.00 43.84 97 PHE A CA 1
ATOM 791 C C . PHE A 1 97 ? 11.828 10.635 22.713 1.00 43.84 97 PHE A C 1
ATOM 793 O O . PHE A 1 97 ? 11.561 10.726 23.905 1.00 43.84 97 PHE A O 1
ATOM 800 N N . MET A 1 98 ? 12.573 11.554 22.087 1.00 47.09 98 MET A N 1
ATOM 801 C CA . MET A 1 98 ? 13.132 12.724 22.784 1.00 47.09 98 MET A CA 1
ATOM 802 C C . MET A 1 98 ? 12.069 13.706 23.303 1.00 47.09 98 MET A C 1
ATOM 804 O O . MET A 1 98 ? 12.355 14.462 24.230 1.00 47.09 98 MET A O 1
ATOM 808 N N . LEU A 1 99 ? 10.873 13.740 22.702 1.00 50.31 99 LEU A N 1
ATOM 809 C CA . LEU A 1 99 ? 9.771 14.599 23.147 1.00 50.31 99 LEU A CA 1
ATOM 810 C C . LEU A 1 99 ? 9.033 14.036 24.370 1.00 50.31 99 LEU A C 1
ATOM 812 O O . LEU A 1 99 ? 8.440 14.809 25.111 1.00 50.31 99 LEU A O 1
ATOM 816 N N . LEU A 1 100 ? 9.048 12.713 24.561 1.00 49.38 100 LEU A N 1
ATOM 817 C CA . LEU A 1 100 ? 8.357 12.032 25.664 1.00 49.38 100 LEU A CA 1
ATOM 818 C C . LEU A 1 100 ? 9.188 11.968 26.958 1.00 49.38 100 LEU A C 1
ATOM 820 O O . LEU A 1 100 ? 8.636 11.677 28.013 1.00 49.38 100 LEU A O 1
ATOM 824 N N . GLU A 1 101 ? 10.493 12.248 26.895 1.00 51.16 101 GLU A N 1
ATOM 825 C CA . GLU A 1 101 ? 11.406 12.255 28.053 1.00 51.16 101 GLU A CA 1
ATOM 826 C C . GLU A 1 101 ? 11.646 13.660 28.657 1.00 51.16 101 GLU A C 1
ATOM 828 O O . GLU A 1 101 ? 12.660 13.886 29.319 1.00 51.16 101 GLU A O 1
ATOM 833 N N . ARG A 1 102 ? 10.743 14.626 28.441 1.00 45.94 102 ARG A N 1
ATOM 834 C CA . ARG A 1 102 ? 10.805 15.980 29.029 1.00 45.94 102 ARG A CA 1
ATOM 835 C C . ARG A 1 102 ? 9.531 16.324 29.781 1.00 45.94 102 ARG A C 1
ATOM 837 O O . ARG A 1 102 ? 9.659 17.038 30.799 1.00 45.94 102 ARG A O 1
#

pLDDT: mean 86.95, std 12.92, range [43.84, 98.0]